Protein AF-A0A6M0JV32-F1 (afdb_monomer_lite)

Foldseek 3Di:
DDDPPPDLLVVLLVVQPVVDDVSLVVVLVCVVVVHDDPSCPVPDPVSSVVSSVVSVVVCVVCVVVPDD

Secondary structure (DSSP, 8-state):
-------HHHHHHHHHHHT-HHHHHHHHHHHHTTPPPGGGTTS-HHHHHHHHHHHHHHHHHHTTT---

Sequence (68 aa):
MQSPKDSPIEACVERLCSKGCRQVRLDIATLEAGGDLPETRDLSAAQRAALLEELKQIMAVYGDSCRV

pLDDT: mean 76.4, std 14.3, range [38.97, 88.38]

Radius of gyration: 12.1 Å; chains: 1; bounding box: 22×32×29 Å

Structure (mmCIF, N/CA/C/O backbone):
data_AF-A0A6M0JV32-F1
#
_entry.id   AF-A0A6M0JV32-F1
#
loop_
_atom_site.group_PDB
_atom_site.id
_atom_site.type_symbol
_atom_site.label_atom_id
_atom_site.label_alt_id
_atom_site.label_comp_id
_atom_site.label_asym_id
_atom_site.label_entity_id
_atom_site.label_seq_id
_atom_site.pdbx_PDB_ins_code
_atom_site.Cartn_x
_atom_site.Cartn_y
_atom_site.Cartn_z
_atom_site.occupancy
_atom_site.B_iso_or_equiv
_atom_site.auth_seq_id
_atom_site.auth_comp_id
_atom_site.auth_asym_id
_atom_site.auth_atom_id
_atom_site.pdbx_PDB_model_num
ATOM 1 N N . MET A 1 1 ? 11.908 22.969 9.074 1.00 40.28 1 MET A N 1
ATOM 2 C CA . MET A 1 1 ? 11.216 22.098 10.045 1.00 40.28 1 MET A CA 1
ATOM 3 C C . MET A 1 1 ? 10.227 21.264 9.244 1.00 40.28 1 MET A C 1
ATOM 5 O O . MET A 1 1 ? 9.208 21.804 8.843 1.00 40.28 1 MET A O 1
ATOM 9 N N . GLN A 1 2 ? 10.599 20.042 8.853 1.00 38.97 2 GLN A N 1
ATOM 10 C CA . GLN A 1 2 ? 9.742 19.168 8.042 1.00 38.97 2 GLN A CA 1
ATOM 11 C C . GLN A 1 2 ? 8.892 18.285 8.9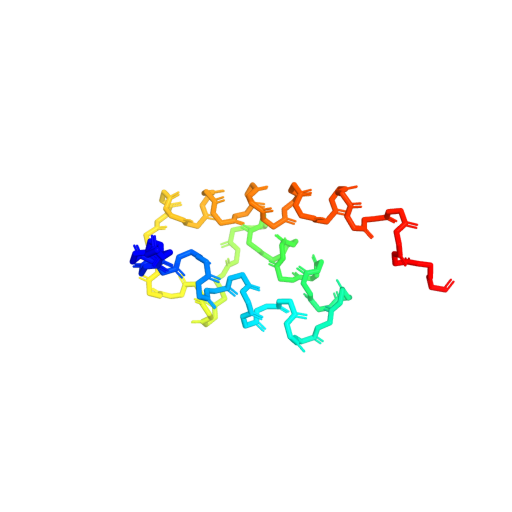56 1.00 38.97 2 GLN A C 1
ATOM 13 O O . GLN A 1 2 ? 9.350 17.837 10.002 1.00 38.97 2 GLN A O 1
ATOM 18 N N . SER A 1 3 ? 7.627 18.189 8.566 1.00 40.69 3 SER A N 1
ATOM 19 C CA . SER A 1 3 ? 6.432 17.874 9.339 1.00 40.69 3 SER A CA 1
ATOM 20 C C . SER A 1 3 ? 6.456 16.504 10.029 1.00 40.69 3 SER A C 1
ATOM 22 O O . SER A 1 3 ? 6.999 15.565 9.452 1.00 40.69 3 SER A O 1
ATOM 24 N N . PRO A 1 4 ? 5.825 16.353 11.212 1.00 46.56 4 PRO A N 1
ATOM 25 C CA . PRO A 1 4 ? 5.570 15.047 11.814 1.00 46.56 4 PRO A CA 1
ATOM 26 C C . PRO A 1 4 ? 4.605 14.269 10.909 1.00 46.56 4 PRO A C 1
ATOM 28 O O . PRO A 1 4 ? 3.394 14.481 10.912 1.00 46.56 4 PRO A O 1
ATOM 31 N N . LYS A 1 5 ? 5.185 13.426 10.061 1.00 49.19 5 LYS A N 1
ATOM 32 C CA . LYS A 1 5 ? 4.538 12.546 9.088 1.00 49.19 5 LYS A CA 1
ATOM 33 C C . LYS A 1 5 ? 4.293 11.159 9.699 1.00 49.19 5 LYS A C 1
ATOM 35 O O . LYS A 1 5 ? 4.616 10.130 9.125 1.00 49.19 5 LYS A O 1
ATOM 40 N N . ASP A 1 6 ? 3.725 11.127 10.903 1.00 53.69 6 ASP A N 1
ATOM 41 C CA . ASP A 1 6 ? 3.370 9.891 11.620 1.00 53.69 6 ASP A CA 1
ATOM 42 C C . ASP A 1 6 ? 2.007 9.339 11.163 1.00 53.69 6 ASP A C 1
ATOM 44 O O . ASP A 1 6 ? 1.189 8.885 11.965 1.00 53.69 6 ASP A O 1
ATOM 48 N N . SER A 1 7 ? 1.708 9.397 9.860 1.00 71.31 7 SER A N 1
ATOM 49 C CA . SER A 1 7 ? 0.537 8.689 9.348 1.00 71.31 7 SER A CA 1
ATOM 50 C C . SER A 1 7 ? 0.914 7.223 9.136 1.00 71.31 7 SER A C 1
ATOM 52 O O . SER A 1 7 ? 1.823 6.938 8.357 1.00 71.31 7 SER A O 1
ATOM 54 N N . PRO A 1 8 ? 0.204 6.262 9.758 1.00 78.44 8 PRO A N 1
ATOM 55 C CA . PRO A 1 8 ? 0.506 4.836 9.603 1.00 78.44 8 PRO A CA 1
ATOM 56 C C . PRO A 1 8 ? 0.379 4.373 8.140 1.00 78.44 8 PRO A C 1
ATOM 58 O O . PRO A 1 8 ? 0.927 3.342 7.761 1.00 78.44 8 PRO A O 1
ATOM 61 N N . ILE A 1 9 ? -0.301 5.168 7.307 1.00 82.31 9 ILE A N 1
ATOM 62 C CA . ILE A 1 9 ? -0.359 5.031 5.853 1.00 82.31 9 ILE A CA 1
ATOM 63 C C . ILE A 1 9 ? 1.024 5.255 5.224 1.00 82.31 9 ILE A C 1
ATOM 65 O O . ILE A 1 9 ? 1.505 4.348 4.557 1.00 82.31 9 ILE A O 1
ATOM 69 N N . GLU A 1 10 ? 1.693 6.389 5.464 1.00 81.38 10 GLU A N 1
ATOM 70 C CA . GLU A 1 10 ? 3.020 6.689 4.887 1.00 81.38 10 GLU A CA 1
ATOM 71 C C . GLU A 1 10 ? 4.064 5.647 5.307 1.00 81.38 10 GLU A C 1
ATOM 73 O O . GLU A 1 10 ? 4.773 5.109 4.458 1.00 81.38 10 GLU A O 1
ATOM 78 N N . ALA A 1 11 ? 4.093 5.267 6.588 1.00 82.94 11 ALA A N 1
ATOM 79 C CA . ALA A 1 11 ? 4.978 4.201 7.062 1.00 82.94 11 ALA A CA 1
ATOM 80 C C . ALA A 1 11 ? 4.703 2.863 6.347 1.00 82.94 11 ALA A C 1
ATOM 82 O O . ALA A 1 11 ? 5.620 2.104 6.027 1.00 82.94 11 ALA A O 1
ATOM 83 N N . CYS A 1 12 ? 3.431 2.561 6.067 1.00 83.94 12 CYS A N 1
ATOM 84 C CA . CYS A 1 12 ? 3.055 1.369 5.319 1.00 83.94 12 CYS A CA 1
ATOM 85 C C . CYS A 1 12 ? 3.478 1.466 3.846 1.00 83.94 12 CYS A C 1
ATOM 87 O O . CYS A 1 12 ? 4.049 0.508 3.328 1.00 83.94 12 CYS A O 1
ATOM 89 N N . VAL A 1 13 ? 3.278 2.622 3.203 1.00 83.44 13 VAL A N 1
ATOM 90 C CA . VAL A 1 13 ? 3.746 2.906 1.839 1.00 83.44 13 VAL A CA 1
ATOM 91 C C . VAL A 1 13 ? 5.247 2.675 1.734 1.00 83.44 13 VAL A C 1
ATOM 93 O O . VAL A 1 13 ? 5.671 1.933 0.855 1.00 83.44 13 VAL A O 1
ATOM 96 N N . GLU A 1 14 ? 6.055 3.241 2.631 1.00 83.88 14 GLU A N 1
ATOM 97 C CA . GLU A 1 14 ? 7.513 3.080 2.590 1.00 83.88 14 GLU A CA 1
ATOM 98 C C . GLU A 1 14 ? 7.932 1.614 2.718 1.00 83.88 14 GLU A C 1
ATOM 100 O O . GLU A 1 14 ? 8.733 1.125 1.916 1.00 83.88 14 GLU A O 1
ATOM 105 N N . ARG A 1 15 ? 7.343 0.874 3.669 1.00 84.75 15 ARG A N 1
ATOM 106 C CA . ARG A 1 15 ? 7.599 -0.567 3.806 1.00 84.75 15 ARG A CA 1
ATOM 107 C C . ARG A 1 15 ? 7.232 -1.323 2.535 1.00 84.75 15 ARG A C 1
ATOM 109 O O . ARG A 1 15 ? 8.030 -2.136 2.078 1.00 84.75 15 ARG A O 1
ATOM 116 N N . LEU A 1 16 ? 6.056 -1.071 1.962 1.00 83.75 16 LEU A N 1
ATOM 117 C CA . LEU A 1 16 ? 5.605 -1.737 0.740 1.00 83.75 16 LEU A CA 1
ATOM 118 C C . LEU A 1 16 ? 6.533 -1.392 -0.433 1.00 83.75 16 LEU A C 1
ATOM 120 O O . LEU A 1 16 ? 7.041 -2.297 -1.092 1.00 83.75 16 LEU A O 1
ATOM 124 N N . CYS A 1 17 ? 6.844 -0.113 -0.635 1.00 80.94 17 CYS A N 1
ATOM 125 C CA . CYS A 1 17 ? 7.768 0.362 -1.664 1.00 80.94 17 CYS A CA 1
ATOM 126 C C . CYS A 1 17 ? 9.169 -0.251 -1.526 1.00 80.94 17 CYS A C 1
ATOM 128 O O . CYS A 1 17 ? 9.771 -0.608 -2.540 1.00 80.94 17 CYS A O 1
ATOM 130 N N . SER A 1 18 ? 9.663 -0.465 -0.300 1.00 81.31 18 SER A N 1
ATOM 131 C CA . SER A 1 18 ? 10.960 -1.116 -0.057 1.00 81.31 18 SER A CA 1
ATOM 132 C C . SER A 1 18 ? 11.016 -2.586 -0.503 1.00 81.31 18 SER A C 1
ATOM 134 O O . SER A 1 18 ? 12.095 -3.085 -0.818 1.00 81.31 18 SER A O 1
ATOM 136 N N . LYS A 1 19 ? 9.867 -3.276 -0.603 1.00 83.06 19 LYS A N 1
ATOM 137 C CA . LYS A 1 19 ? 9.787 -4.652 -1.132 1.00 83.06 19 LYS A CA 1
ATOM 138 C C . LYS A 1 19 ? 9.946 -4.712 -2.658 1.00 83.06 19 LYS A C 1
ATOM 140 O O . LYS A 1 19 ? 10.225 -5.778 -3.205 1.00 83.06 19 LYS A O 1
ATOM 145 N N . GLY A 1 20 ? 9.751 -3.585 -3.345 1.00 83.00 20 GLY A N 1
ATOM 146 C CA . GLY A 1 20 ? 9.888 -3.431 -4.794 1.00 83.00 20 GLY A CA 1
ATOM 147 C C . GLY A 1 20 ? 8.559 -3.355 -5.559 1.00 83.00 20 GLY A C 1
ATOM 148 O O . GLY A 1 20 ? 7.547 -3.929 -5.152 1.00 83.00 20 GLY A O 1
ATOM 149 N N . CYS A 1 21 ? 8.582 -2.682 -6.725 1.00 82.94 21 CYS A N 1
ATOM 150 C CA . CYS A 1 21 ? 7.401 -2.373 -7.559 1.00 82.94 21 CYS A CA 1
ATOM 151 C C . CYS A 1 21 ? 6.458 -3.575 -7.766 1.00 82.94 21 CYS A C 1
ATOM 153 O O . CYS A 1 21 ? 5.237 -3.430 -7.736 1.00 82.94 21 CYS A O 1
ATOM 155 N N . ARG A 1 22 ? 7.012 -4.770 -8.028 1.00 83.25 22 ARG A N 1
ATOM 156 C CA . ARG A 1 22 ? 6.216 -5.967 -8.343 1.00 83.25 22 ARG A CA 1
ATOM 157 C C . ARG A 1 22 ? 5.426 -6.459 -7.135 1.00 83.25 22 ARG A C 1
ATOM 159 O O . ARG A 1 22 ? 4.269 -6.830 -7.295 1.00 83.25 22 ARG A O 1
ATOM 166 N N . GLN A 1 23 ? 6.041 -6.449 -5.954 1.00 85.31 23 GLN A N 1
ATOM 167 C CA . GLN A 1 23 ? 5.384 -6.881 -4.726 1.00 85.31 23 GLN A CA 1
ATOM 168 C C . GLN A 1 23 ? 4.294 -5.887 -4.323 1.00 85.31 23 GLN A C 1
ATOM 170 O O . GLN A 1 23 ? 3.183 -6.306 -4.029 1.00 85.31 23 GLN A O 1
ATOM 175 N N . VAL A 1 24 ? 4.559 -4.582 -4.452 1.00 86.12 24 VAL A N 1
ATOM 176 C CA . VAL A 1 24 ? 3.556 -3.529 -4.219 1.00 86.12 24 VAL A CA 1
ATOM 177 C C . VAL A 1 24 ? 2.306 -3.734 -5.077 1.00 86.12 24 VAL A C 1
ATOM 179 O O . VAL A 1 24 ? 1.197 -3.652 -4.564 1.00 86.12 24 VAL A O 1
ATOM 182 N N . ARG A 1 25 ? 2.453 -4.061 -6.370 1.00 85.19 25 ARG A N 1
ATOM 183 C CA . ARG A 1 25 ? 1.296 -4.349 -7.244 1.00 85.19 25 ARG A CA 1
ATOM 184 C C . ARG A 1 25 ? 0.473 -5.543 -6.767 1.00 85.19 25 ARG A C 1
ATOM 186 O O . ARG A 1 25 ? -0.750 -5.497 -6.849 1.00 85.19 25 ARG A O 1
ATOM 193 N N . LEU A 1 26 ? 1.130 -6.606 -6.299 1.00 86.69 26 LEU A N 1
ATOM 194 C CA . LEU A 1 26 ? 0.446 -7.784 -5.756 1.00 86.69 26 LEU A CA 1
ATOM 195 C C . LEU A 1 26 ? -0.289 -7.447 -4.458 1.00 86.69 26 LEU A C 1
ATOM 197 O O . LEU A 1 26 ? -1.418 -7.887 -4.256 1.00 86.69 26 LEU A O 1
ATOM 201 N N . ASP A 1 27 ? 0.339 -6.634 -3.615 1.00 87.00 27 ASP A N 1
ATOM 202 C CA . ASP A 1 27 ? -0.214 -6.171 -2.351 1.00 87.00 27 ASP A CA 1
ATOM 203 C C . ASP A 1 27 ? -1.464 -5.289 -2.609 1.00 87.00 27 ASP A C 1
ATOM 205 O O . ASP A 1 27 ? -2.524 -5.545 -2.039 1.00 87.00 27 ASP A O 1
ATOM 209 N N . ILE A 1 28 ? -1.405 -4.349 -3.566 1.00 86.25 28 ILE A N 1
ATOM 210 C CA . ILE A 1 28 ? -2.563 -3.559 -4.043 1.00 86.25 28 ILE A CA 1
ATOM 211 C C . ILE A 1 28 ? -3.681 -4.478 -4.552 1.00 86.25 28 ILE A C 1
ATOM 213 O O . ILE A 1 28 ? -4.820 -4.349 -4.114 1.00 86.25 28 ILE A O 1
ATOM 217 N N . ALA A 1 29 ? -3.367 -5.431 -5.436 1.00 87.75 29 ALA A N 1
ATOM 218 C CA . ALA A 1 29 ? -4.363 -6.348 -5.994 1.00 87.75 29 ALA A CA 1
ATOM 219 C C . ALA A 1 29 ? -5.024 -7.221 -4.912 1.00 87.75 29 ALA A C 1
ATOM 221 O O . ALA A 1 29 ? -6.220 -7.500 -4.977 1.00 87.75 29 ALA A O 1
ATOM 222 N N . THR A 1 30 ? -4.257 -7.624 -3.896 1.00 88.38 30 THR A N 1
ATOM 223 C CA . THR A 1 30 ? -4.764 -8.384 -2.747 1.00 88.38 30 THR A CA 1
ATOM 224 C C . THR A 1 30 ? -5.723 -7.536 -1.918 1.00 88.38 30 THR A C 1
ATOM 226 O O . THR A 1 30 ? -6.813 -8.001 -1.596 1.00 88.38 3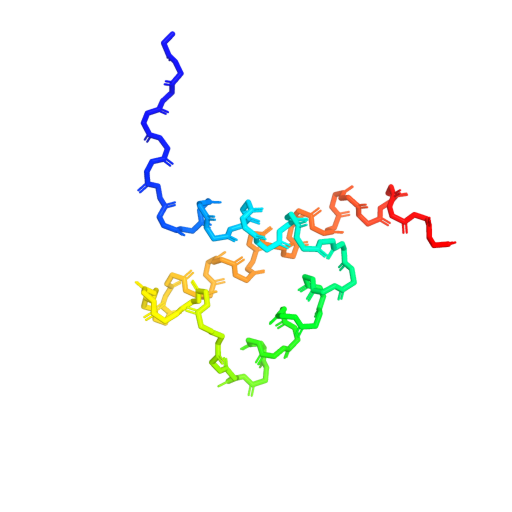0 THR A O 1
ATOM 229 N N . LEU A 1 31 ? -5.361 -6.285 -1.621 1.00 85.25 31 LEU A N 1
ATOM 230 C CA . LEU A 1 31 ? -6.230 -5.346 -0.908 1.00 85.25 31 LEU A CA 1
ATOM 231 C C . L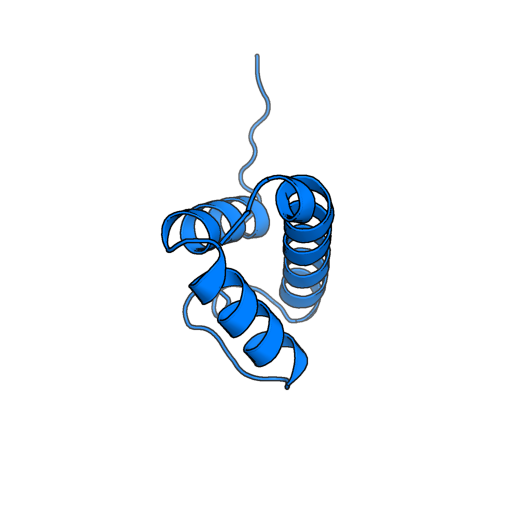EU A 1 31 ? -7.510 -5.025 -1.699 1.00 85.25 31 LEU A C 1
ATOM 233 O O . LEU A 1 31 ? -8.584 -4.956 -1.108 1.00 85.25 31 LEU A O 1
ATOM 237 N N . GLU A 1 32 ? -7.424 -4.883 -3.026 1.00 84.88 32 GLU A N 1
ATOM 238 C CA . GLU A 1 32 ? -8.586 -4.683 -3.909 1.00 84.88 32 GLU A CA 1
ATOM 239 C C . GLU A 1 32 ? -9.534 -5.878 -3.933 1.00 84.88 32 GLU A C 1
ATOM 241 O O . GLU A 1 32 ? -10.749 -5.705 -4.001 1.00 84.88 32 GLU A O 1
ATOM 246 N N . ALA A 1 33 ? -8.993 -7.092 -3.832 1.00 86.75 33 ALA A N 1
ATOM 247 C CA . ALA A 1 33 ? -9.786 -8.310 -3.723 1.00 86.75 33 ALA A CA 1
ATOM 248 C C . ALA A 1 33 ? -10.470 -8.469 -2.348 1.00 86.75 33 ALA A C 1
ATOM 250 O O . ALA A 1 33 ? -11.157 -9.463 -2.121 1.00 86.75 33 ALA A O 1
ATOM 251 N N . GLY A 1 34 ? -10.281 -7.517 -1.424 1.00 82.81 34 GLY A N 1
ATOM 252 C CA . GLY A 1 34 ? -10.751 -7.609 -0.041 1.00 82.81 34 GLY A CA 1
ATOM 253 C C . GLY A 1 34 ? -9.858 -8.480 0.845 1.00 82.81 34 GLY A C 1
ATOM 254 O O . GLY A 1 34 ? -10.276 -8.883 1.927 1.00 82.81 34 GLY A O 1
ATOM 255 N N . GLY A 1 35 ? -8.645 -8.792 0.388 1.00 81.12 35 GLY A N 1
ATOM 256 C CA . GLY A 1 35 ? -7.649 -9.526 1.152 1.00 81.12 35 GLY A CA 1
ATOM 257 C C . GLY A 1 35 ? -6.993 -8.670 2.233 1.00 81.12 35 GLY A C 1
ATOM 258 O O . GLY A 1 35 ? -6.879 -7.448 2.130 1.00 81.12 35 GLY A O 1
ATOM 259 N N . ASP A 1 36 ? -6.527 -9.339 3.283 1.00 78.06 36 ASP A N 1
ATOM 260 C CA . ASP A 1 36 ? -5.800 -8.721 4.383 1.00 78.06 36 ASP A CA 1
ATOM 261 C C . ASP A 1 36 ? -4.296 -8.885 4.218 1.00 78.06 36 ASP A C 1
ATOM 263 O O . ASP A 1 36 ? -3.791 -10.003 4.118 1.00 78.06 36 ASP A O 1
ATOM 267 N N . LEU A 1 37 ? -3.567 -7.773 4.278 1.00 81.38 37 LEU A N 1
ATOM 268 C CA . LEU A 1 37 ? -2.112 -7.802 4.357 1.00 81.38 37 LEU A CA 1
ATOM 269 C C . LEU A 1 37 ? -1.651 -7.588 5.797 1.00 81.38 37 LEU A C 1
ATOM 271 O O . LEU A 1 37 ? -2.218 -6.729 6.487 1.00 81.38 37 LEU A 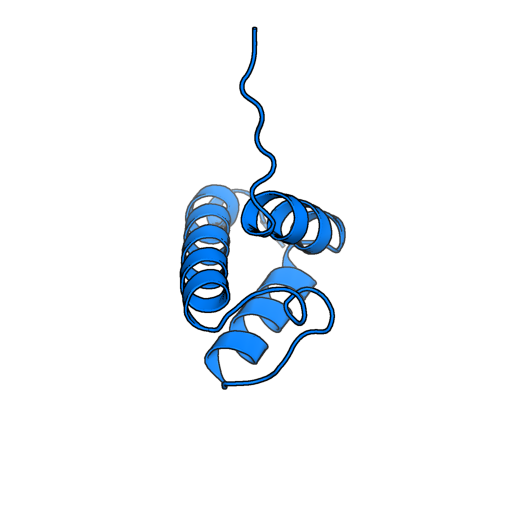O 1
ATOM 275 N N . PRO A 1 38 ? -0.596 -8.288 6.249 1.00 80.12 38 PRO A N 1
ATOM 276 C CA . PRO A 1 38 ? -0.036 -8.087 7.580 1.00 80.12 38 PRO A CA 1
ATOM 277 C C . PRO A 1 38 ? 0.406 -6.638 7.802 1.00 80.12 38 PRO A C 1
ATOM 279 O O . PRO A 1 38 ? 0.227 -6.111 8.892 1.00 80.12 38 PRO A O 1
ATOM 282 N N . GLU A 1 39 ? 0.875 -5.955 6.759 1.00 76.19 39 GLU A N 1
ATOM 283 C CA . GLU A 1 39 ? 1.285 -4.550 6.804 1.00 76.19 39 GLU A CA 1
ATOM 284 C C . GLU A 1 39 ? 0.115 -3.592 7.053 1.00 76.19 39 GLU A C 1
ATOM 286 O O . GLU A 1 39 ? 0.293 -2.498 7.584 1.00 76.19 39 GLU A O 1
ATOM 291 N N . THR A 1 40 ? -1.087 -4.009 6.674 1.00 80.12 40 THR A N 1
ATOM 292 C CA . THR A 1 40 ? -2.312 -3.211 6.762 1.00 80.12 40 THR A CA 1
ATOM 293 C C . THR A 1 40 ? -3.237 -3.674 7.882 1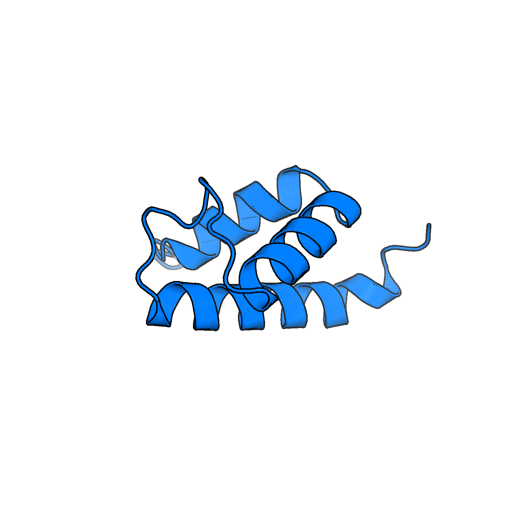.00 80.12 40 THR A C 1
ATOM 295 O O . THR A 1 40 ? -4.374 -3.213 7.966 1.00 80.12 40 THR A O 1
ATOM 298 N N . ARG A 1 41 ? -2.792 -4.608 8.734 1.00 80.75 41 ARG A N 1
ATOM 299 C CA . ARG A 1 41 ? -3.561 -5.072 9.901 1.00 80.75 41 ARG A CA 1
ATOM 300 C C . ARG A 1 41 ? -3.776 -3.974 10.931 1.00 80.75 41 ARG A C 1
ATOM 302 O O . ARG A 1 41 ? -4.836 -3.930 11.539 1.00 80.75 41 ARG A O 1
ATOM 309 N N . ASP A 1 42 ? -2.804 -3.082 11.070 1.00 80.62 42 ASP A N 1
ATOM 310 C CA . ASP A 1 42 ? -2.880 -1.943 11.989 1.00 80.62 42 ASP A CA 1
ATOM 311 C C . ASP A 1 42 ? -3.735 -0.788 11.430 1.00 80.62 42 ASP A C 1
ATOM 313 O O . ASP A 1 42 ? -3.945 0.220 12.102 1.00 80.62 42 ASP A O 1
ATOM 317 N N . LEU A 1 43 ? -4.230 -0.920 10.192 1.00 82.25 43 LEU A N 1
ATOM 318 C CA . LEU A 1 43 ? -5.039 0.085 9.512 1.00 82.25 43 LEU A CA 1
ATOM 319 C C . LEU A 1 43 ? -6.518 -0.303 9.532 1.00 82.25 43 LEU A C 1
ATOM 321 O O . LEU A 1 43 ? -6.898 -1.425 9.200 1.00 82.25 43 LEU A O 1
ATOM 325 N N . SER A 1 44 ? -7.371 0.670 9.843 1.00 84.25 44 SER A N 1
ATOM 326 C CA . SER A 1 44 ? -8.818 0.555 9.650 1.00 84.25 44 SER A CA 1
ATOM 327 C C . SER A 1 44 ? -9.185 0.445 8.165 1.00 84.25 44 SER A C 1
ATOM 329 O O . SER A 1 44 ? -8.410 0.824 7.286 1.00 84.25 44 SER A O 1
ATOM 331 N N . ALA A 1 45 ? -10.404 -0.008 7.862 1.00 83.12 45 ALA A N 1
ATOM 332 C CA . ALA A 1 45 ? -10.894 -0.115 6.484 1.00 83.12 45 ALA A CA 1
ATOM 333 C C . ALA A 1 45 ? -10.802 1.215 5.706 1.00 83.12 45 ALA A C 1
ATOM 335 O O . ALA A 1 45 ? -10.411 1.224 4.541 1.00 83.12 45 ALA A O 1
ATOM 336 N N . ALA A 1 46 ? -11.083 2.345 6.365 1.00 84.81 46 ALA A N 1
ATOM 337 C CA . ALA A 1 46 ? -10.942 3.673 5.767 1.00 84.81 46 ALA A CA 1
ATOM 338 C C . ALA A 1 46 ? -9.474 4.014 5.457 1.00 84.81 46 ALA A C 1
ATOM 340 O O . ALA A 1 46 ? -9.161 4.502 4.375 1.00 84.81 46 ALA A O 1
ATOM 341 N N . GLN A 1 47 ? -8.558 3.707 6.380 1.00 85.06 47 GLN A N 1
ATOM 342 C CA . GLN A 1 47 ? -7.125 3.928 6.170 1.00 85.06 47 GLN A CA 1
ATOM 343 C C . GLN A 1 47 ? -6.546 3.001 5.100 1.00 85.06 47 GLN A C 1
ATOM 345 O O . GLN A 1 47 ? -5.660 3.413 4.362 1.00 85.06 47 GLN A O 1
ATOM 350 N N . ARG A 1 48 ? -7.049 1.768 4.984 1.00 85.69 48 ARG A N 1
ATOM 351 C CA . ARG A 1 48 ? -6.680 0.850 3.901 1.00 85.69 48 ARG A CA 1
ATOM 352 C C . ARG A 1 48 ? -7.107 1.364 2.539 1.00 85.69 48 ARG A C 1
ATOM 354 O O . ARG A 1 48 ? -6.314 1.288 1.611 1.00 85.69 48 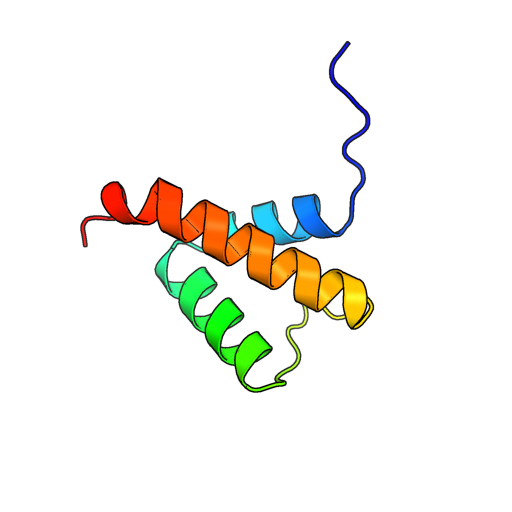ARG A O 1
ATOM 361 N N . ALA A 1 49 ? -8.324 1.892 2.427 1.00 85.94 49 ALA A N 1
ATOM 362 C CA . ALA A 1 49 ? -8.792 2.497 1.187 1.00 85.94 49 ALA A CA 1
ATOM 363 C C . ALA A 1 49 ? -7.920 3.703 0.798 1.00 85.94 49 ALA A C 1
ATOM 365 O O . ALA A 1 49 ? -7.455 3.775 -0.335 1.00 85.94 49 ALA A O 1
ATOM 366 N N . ALA A 1 50 ? -7.606 4.581 1.757 1.00 87.25 50 ALA A N 1
ATOM 367 C CA . ALA A 1 50 ? -6.704 5.711 1.530 1.00 87.25 50 ALA A CA 1
ATOM 368 C C . ALA A 1 50 ? -5.282 5.262 1.139 1.00 87.25 50 ALA A C 1
ATOM 370 O O . ALA A 1 50 ? -4.719 5.772 0.176 1.00 87.25 50 ALA A O 1
ATOM 371 N N . LEU A 1 51 ? -4.723 4.258 1.828 1.00 86.50 51 LEU A N 1
ATOM 372 C CA . LEU A 1 51 ? -3.429 3.659 1.487 1.00 86.50 51 LEU A CA 1
ATOM 373 C C . LEU A 1 51 ? -3.425 3.085 0.068 1.00 86.50 51 LEU A C 1
ATOM 375 O O . LEU A 1 51 ? -2.443 3.223 -0.654 1.00 86.50 51 LEU A O 1
ATOM 379 N N . LEU A 1 52 ? -4.506 2.416 -0.326 1.00 87.12 52 LEU A N 1
ATOM 380 C CA . LEU A 1 52 ? -4.637 1.830 -1.650 1.00 87.12 52 LEU A CA 1
ATOM 381 C C . LEU A 1 52 ? -4.623 2.907 -2.742 1.00 87.12 52 LEU A C 1
ATOM 383 O O . LEU A 1 52 ? -3.948 2.737 -3.757 1.00 87.12 52 LEU A O 1
ATOM 387 N N . GLU A 1 53 ? -5.343 4.011 -2.533 1.00 87.25 53 GLU A N 1
ATOM 388 C CA . GLU A 1 53 ? -5.331 5.148 -3.454 1.00 87.25 53 GLU A CA 1
ATOM 389 C C . GLU A 1 53 ? -3.954 5.816 -3.522 1.00 87.25 53 GLU A C 1
ATOM 391 O O . GLU A 1 53 ? -3.452 6.042 -4.621 1.00 87.25 53 GLU A O 1
ATOM 396 N N . GLU A 1 54 ? -3.307 6.049 -2.379 1.00 87.00 54 GLU A N 1
ATOM 397 C CA . GLU A 1 54 ? -1.933 6.568 -2.284 1.00 87.00 54 GLU A CA 1
ATOM 398 C C . GLU A 1 54 ? -0.949 5.691 -3.065 1.00 87.00 54 GLU A C 1
ATOM 400 O O . GLU A 1 54 ? -0.229 6.168 -3.942 1.00 87.00 54 GLU A O 1
ATOM 405 N N . LEU A 1 55 ? -0.964 4.378 -2.818 1.00 84.62 55 LEU A N 1
ATOM 406 C CA . LEU A 1 55 ? -0.116 3.423 -3.524 1.00 84.62 55 LEU A CA 1
ATOM 407 C C . LEU A 1 55 ? -0.376 3.451 -5.030 1.00 84.62 55 LEU A C 1
ATOM 409 O O . LEU A 1 55 ? 0.576 3.456 -5.805 1.00 84.62 55 LEU A O 1
ATOM 413 N N . LYS A 1 56 ? -1.639 3.508 -5.464 1.00 84.88 56 LYS A N 1
ATOM 414 C CA . LYS A 1 56 ? -1.995 3.625 -6.885 1.00 84.88 56 LYS A CA 1
ATOM 415 C C . LYS A 1 56 ? -1.517 4.937 -7.502 1.00 84.88 56 LYS A C 1
ATOM 417 O O . LYS A 1 56 ? -1.015 4.905 -8.621 1.00 84.88 56 LYS A O 1
ATOM 422 N N . GLN A 1 57 ? -1.635 6.061 -6.798 1.00 84.44 57 GLN A N 1
ATOM 423 C CA . GLN A 1 57 ? -1.137 7.366 -7.246 1.00 84.44 57 GLN A CA 1
ATOM 424 C C . GLN A 1 57 ? 0.386 7.353 -7.390 1.00 84.44 57 GLN A C 1
ATOM 426 O O . GLN A 1 57 ? 0.913 7.717 -8.440 1.00 84.44 57 GLN A O 1
ATOM 431 N N . ILE A 1 58 ? 1.095 6.839 -6.383 1.00 79.19 58 ILE A N 1
ATOM 432 C CA . ILE A 1 58 ? 2.546 6.643 -6.427 1.00 79.19 58 ILE A CA 1
ATOM 433 C C . ILE A 1 58 ? 2.896 5.732 -7.604 1.00 79.19 58 ILE A C 1
ATOM 435 O O . ILE A 1 58 ? 3.718 6.093 -8.434 1.00 79.19 58 ILE A O 1
ATOM 439 N N . MET A 1 59 ? 2.232 4.589 -7.762 1.00 76.00 59 MET A N 1
ATOM 440 C CA . MET A 1 59 ? 2.458 3.686 -8.892 1.00 76.00 59 MET A CA 1
ATOM 441 C C . MET A 1 59 ? 2.093 4.287 -10.253 1.00 76.00 59 MET A C 1
ATOM 443 O O . MET A 1 59 ? 2.662 3.850 -11.246 1.00 76.00 59 MET A O 1
ATOM 447 N N . ALA A 1 60 ? 1.175 5.250 -10.329 1.00 78.19 60 ALA A N 1
ATOM 448 C CA . ALA A 1 60 ? 0.849 5.961 -11.562 1.00 78.19 60 ALA A CA 1
ATOM 449 C C . ALA A 1 60 ? 1.955 6.960 -11.933 1.00 78.19 60 ALA A C 1
ATOM 451 O O . ALA A 1 60 ? 2.346 7.033 -13.093 1.00 78.19 60 ALA A O 1
ATOM 452 N N . VAL A 1 61 ? 2.520 7.659 -10.943 1.00 71.62 61 VAL A N 1
ATOM 453 C CA . VAL A 1 61 ? 3.650 8.587 -11.127 1.00 71.62 61 VAL A CA 1
ATOM 454 C C . VAL A 1 61 ? 4.958 7.833 -11.400 1.00 71.62 61 VAL A C 1
ATOM 456 O O . VAL A 1 61 ? 5.721 8.196 -12.289 1.00 71.62 61 VAL A O 1
ATOM 459 N N . TYR A 1 62 ? 5.216 6.748 -10.668 1.00 63.56 62 TYR A N 1
ATOM 460 C CA . TYR A 1 62 ? 6.397 5.892 -10.828 1.00 63.56 62 TYR A CA 1
ATOM 461 C C . TYR A 1 62 ? 6.230 4.819 -11.913 1.00 63.56 62 TYR A C 1
ATOM 463 O O . TYR A 1 62 ? 7.205 4.160 -12.279 1.00 63.56 62 TYR A O 1
ATOM 471 N N . GLY A 1 63 ? 5.021 4.630 -12.442 1.00 52.03 63 GLY A N 1
ATOM 472 C CA . GLY A 1 63 ? 4.706 3.659 -13.493 1.00 52.03 63 GLY A CA 1
ATOM 473 C C . GLY A 1 63 ? 5.436 3.939 -14.801 1.00 52.03 63 GLY A C 1
ATOM 474 O O . GLY A 1 63 ? 5.738 2.996 -15.527 1.00 52.03 63 GLY A O 1
ATOM 475 N N . ASP A 1 64 ? 5.806 5.198 -15.033 1.00 51.31 64 ASP A N 1
ATOM 476 C CA . ASP A 1 64 ? 6.655 5.616 -16.153 1.00 51.31 64 ASP A CA 1
ATOM 477 C C . ASP A 1 64 ? 8.134 5.221 -15.943 1.00 51.31 64 ASP A C 1
ATOM 479 O O . ASP A 1 64 ? 8.865 4.930 -16.889 1.00 51.31 64 ASP A O 1
ATOM 483 N N . SER A 1 65 ? 8.569 5.122 -14.682 1.00 48.25 65 SER A N 1
ATOM 484 C CA . SER A 1 65 ? 9.961 4.847 -14.298 1.00 48.25 65 SER A CA 1
ATOM 485 C C . SER A 1 65 ? 10.257 3.364 -14.055 1.00 48.25 65 SER A C 1
ATOM 487 O O . SER A 1 65 ? 11.413 2.950 -14.144 1.00 48.25 65 SER A O 1
ATOM 489 N N . CYS A 1 66 ? 9.247 2.535 -13.759 1.00 49.69 66 CYS A N 1
ATOM 490 C CA . CYS A 1 66 ? 9.427 1.090 -13.566 1.00 49.69 66 CYS A CA 1
ATOM 491 C C . CYS A 1 66 ? 9.389 0.372 -14.937 1.00 49.69 66 CYS A C 1
ATOM 493 O O . CYS A 1 66 ? 8.473 -0.393 -15.242 1.00 49.69 66 CYS A O 1
ATOM 495 N N . ARG A 1 67 ? 10.393 0.667 -15.780 1.00 44.69 67 ARG A N 1
ATOM 496 C CA . ARG A 1 67 ? 10.729 -0.096 -16.994 1.00 44.69 67 ARG A CA 1
ATOM 497 C C . ARG A 1 67 ? 11.268 -1.458 -16.542 1.00 44.69 67 ARG A C 1
ATOM 499 O O . ARG A 1 67 ? 12.378 -1.530 -16.018 1.00 44.69 67 ARG A O 1
ATOM 506 N N . VAL A 1 68 ? 10.438 -2.496 -16.658 1.00 49.72 68 VAL A N 1
ATOM 507 C CA . VAL A 1 68 ? 10.886 -3.897 -16.571 1.00 49.72 68 VAL A CA 1
ATOM 508 C C . VAL A 1 68 ? 11.686 -4.258 -17.817 1.00 49.72 68 VAL A C 1
ATOM 510 O O . VAL A 1 68 ? 11.359 -3.698 -18.891 1.00 49.72 68 VAL A O 1
#

Organism: NCBI:txid57489